Protein AF-A0A6P2T9L2-F1 (afdb_monomer_lite)

Structure (mmCIF, N/CA/C/O backbone):
data_AF-A0A6P2T9L2-F1
#
_entry.id   AF-A0A6P2T9L2-F1
#
loop_
_atom_site.group_PDB
_atom_site.id
_atom_site.type_symbol
_atom_site.label_atom_id
_atom_site.label_alt_id
_atom_site.label_comp_id
_atom_site.label_asym_id
_atom_site.label_entity_id
_atom_site.label_seq_id
_atom_site.pdbx_PDB_ins_code
_atom_site.Cartn_x
_atom_site.Cartn_y
_atom_site.Cartn_z
_atom_site.occupancy
_atom_site.B_iso_or_equiv
_atom_site.auth_seq_id
_atom_site.auth_comp_id
_atom_site.auth_asym_id
_atom_site.auth_atom_id
_atom_site.pdbx_PDB_model_num
ATOM 1 N N . MET A 1 1 ? -23.668 18.913 -24.285 1.00 38.88 1 MET A N 1
ATOM 2 C CA . MET A 1 1 ? -23.053 17.567 -24.339 1.00 38.88 1 MET A CA 1
ATOM 3 C C . MET A 1 1 ? -21.542 17.743 -24.302 1.00 38.88 1 MET A C 1
ATOM 5 O O . MET A 1 1 ? -21.039 18.394 -25.213 1.00 38.88 1 MET A O 1
ATOM 9 N N . PRO A 1 2 ? -20.809 17.298 -23.265 1.00 48.81 2 PRO A N 1
ATOM 10 C CA . PRO A 1 2 ? -19.365 17.468 -23.261 1.00 48.81 2 PRO A CA 1
ATOM 11 C C . PRO A 1 2 ? -18.730 16.478 -24.246 1.00 48.81 2 PRO A C 1
ATOM 13 O O . PRO A 1 2 ? -19.095 15.307 -24.318 1.00 48.81 2 PRO A O 1
ATOM 16 N N . SER A 1 3 ? -17.806 17.005 -25.042 1.00 52.03 3 SER A N 1
ATOM 17 C CA . SER A 1 3 ? -17.096 16.337 -26.129 1.00 52.03 3 SER A CA 1
ATOM 18 C C . SER A 1 3 ? -16.290 15.131 -25.625 1.00 52.03 3 SER A C 1
ATOM 20 O O . SER A 1 3 ? -15.307 15.291 -24.901 1.00 52.03 3 SER A O 1
ATOM 22 N N . GLN A 1 4 ? -16.678 13.917 -26.026 1.00 60.31 4 GLN A N 1
ATOM 23 C CA . GLN A 1 4 ? -15.824 12.734 -25.922 1.00 60.31 4 GLN A CA 1
ATOM 24 C C . GLN A 1 4 ? -14.750 12.817 -27.011 1.00 60.31 4 GLN A C 1
ATOM 26 O O . GLN A 1 4 ? -14.943 12.364 -28.137 1.00 60.31 4 GLN A O 1
ATOM 31 N N . LYS A 1 5 ? -13.609 13.436 -26.693 1.00 57.56 5 LYS A N 1
ATOM 32 C CA . LYS A 1 5 ? -12.429 13.341 -27.558 1.00 57.56 5 LYS A CA 1
ATOM 33 C C . LYS A 1 5 ? -11.946 11.883 -27.568 1.00 57.56 5 LYS A C 1
ATOM 35 O O . LYS A 1 5 ? -11.753 11.321 -26.485 1.00 57.56 5 LYS A O 1
ATOM 40 N N . PRO A 1 6 ? -11.732 11.264 -28.742 1.00 55.16 6 PRO A N 1
ATOM 41 C CA . PRO A 1 6 ? -11.188 9.916 -28.813 1.00 55.16 6 PRO A CA 1
ATOM 42 C C . PRO A 1 6 ? -9.810 9.891 -28.144 1.00 55.16 6 PRO A C 1
ATOM 44 O O . PRO A 1 6 ? -8.951 10.732 -28.410 1.00 55.16 6 PRO A O 1
ATOM 47 N N . ARG A 1 7 ? -9.609 8.940 -27.225 1.00 62.38 7 ARG A N 1
ATOM 48 C CA . ARG A 1 7 ? -8.321 8.722 -26.557 1.00 62.38 7 ARG A CA 1
ATOM 49 C C . ARG A 1 7 ? -7.292 8.359 -27.622 1.00 62.38 7 ARG A C 1
ATOM 51 O O . ARG A 1 7 ? -7.383 7.285 -28.208 1.00 62.38 7 ARG A O 1
ATOM 58 N N . HIS A 1 8 ? -6.314 9.232 -27.854 1.00 56.59 8 HIS A N 1
ATOM 59 C CA . HIS A 1 8 ? -5.200 8.923 -28.742 1.00 56.59 8 HIS A CA 1
ATOM 60 C C . HIS A 1 8 ? -4.505 7.634 -28.296 1.00 56.59 8 HIS A C 1
ATOM 62 O O . HIS A 1 8 ? -4.031 7.532 -27.165 1.00 56.59 8 HIS A O 1
ATOM 68 N N . SER A 1 9 ? -4.495 6.636 -29.183 1.00 56.69 9 SER A N 1
ATOM 69 C CA . SER A 1 9 ? -3.991 5.288 -28.913 1.00 56.69 9 SER A CA 1
ATOM 70 C C . SER A 1 9 ? -2.601 5.030 -29.494 1.00 56.69 9 SER A C 1
ATOM 72 O O . SER A 1 9 ? -2.238 3.871 -29.682 1.00 56.69 9 SER A O 1
ATOM 74 N N . TRP A 1 10 ? -1.804 6.058 -29.792 1.00 49.38 10 TRP A N 1
ATOM 75 C CA . TRP A 1 10 ? -0.404 5.821 -30.133 1.00 49.38 10 TRP A CA 1
ATOM 76 C C . TRP A 1 10 ? 0.449 5.890 -28.870 1.00 49.38 10 TRP A C 1
ATOM 78 O O . TRP A 1 10 ? 0.602 6.921 -28.216 1.00 49.38 10 TRP A O 1
ATOM 88 N N . ARG A 1 11 ? 1.013 4.745 -28.501 1.00 52.12 11 ARG A N 1
ATOM 89 C CA . ARG A 1 11 ? 2.117 4.675 -27.554 1.00 52.12 11 ARG A CA 1
ATOM 90 C C . ARG A 1 11 ? 3.388 4.803 -28.396 1.00 52.12 11 ARG A C 1
ATOM 92 O O . ARG A 1 11 ? 3.815 3.831 -28.997 1.00 52.12 11 ARG A O 1
ATOM 99 N N . THR A 1 12 ? 3.958 6.004 -28.496 1.00 58.19 12 THR A N 1
ATOM 100 C CA . THR A 1 12 ? 5.123 6.284 -29.370 1.00 58.19 12 THR A CA 1
ATOM 101 C C . THR A 1 12 ? 6.387 5.517 -28.962 1.00 58.19 12 THR A C 1
ATOM 103 O O . THR A 1 12 ? 7.326 5.420 -29.742 1.00 58.19 12 THR A O 1
ATOM 106 N N . ARG A 1 13 ? 6.431 4.963 -27.743 1.00 67.06 13 ARG A N 1
ATOM 107 C CA . ARG A 1 13 ? 7.593 4.245 -27.219 1.00 67.06 13 ARG A CA 1
ATOM 108 C C . ARG A 1 13 ? 7.212 2.814 -26.826 1.00 67.06 13 ARG A C 1
ATOM 110 O O . ARG A 1 13 ? 6.230 2.665 -26.086 1.00 67.06 13 ARG A O 1
ATOM 117 N N . PRO A 1 14 ? 7.971 1.791 -27.270 1.00 74.81 14 PRO A N 1
ATOM 118 C CA . PRO A 1 14 ? 7.825 0.436 -26.751 1.00 74.81 14 PRO A CA 1
ATOM 119 C C . PRO A 1 14 ? 7.958 0.446 -25.225 1.00 74.81 14 PRO A C 1
ATOM 121 O O . PRO A 1 14 ? 8.641 1.297 -24.648 1.00 74.81 14 PRO A O 1
ATOM 124 N N . ASP A 1 15 ? 7.216 -0.439 -24.560 1.00 80.75 15 ASP A N 1
ATOM 125 C CA . ASP A 1 15 ? 7.204 -0.496 -23.104 1.00 80.75 15 ASP A CA 1
ATOM 126 C C . ASP A 1 15 ? 8.583 -0.947 -22.598 1.00 80.75 15 ASP A C 1
ATOM 128 O O . ASP A 1 15 ? 8.985 -2.065 -22.916 1.00 80.75 15 ASP A O 1
ATOM 132 N N . PRO A 1 16 ? 9.301 -0.121 -21.816 1.00 85.62 16 PRO A N 1
ATOM 133 C CA . PRO A 1 16 ? 10.671 -0.426 -21.407 1.00 85.62 16 PRO A CA 1
ATOM 134 C C . PRO A 1 16 ? 10.771 -1.648 -20.490 1.00 85.62 16 PRO A C 1
ATOM 136 O O . PRO A 1 16 ? 11.864 -2.148 -20.278 1.00 85.62 16 PRO A O 1
ATOM 139 N N . PHE A 1 17 ? 9.653 -2.129 -19.937 1.00 90.50 17 PHE A N 1
ATOM 140 C CA . PHE A 1 17 ? 9.646 -3.286 -19.045 1.00 90.50 17 PHE A CA 1
ATOM 141 C C . PHE A 1 17 ? 9.278 -4.591 -19.751 1.00 90.50 17 PHE A C 1
ATOM 143 O O . PHE A 1 17 ? 9.133 -5.590 -19.065 1.00 90.50 17 PHE A O 1
ATOM 150 N N . VAL A 1 18 ? 9.034 -4.601 -21.069 1.00 90.00 18 VAL A N 1
ATOM 151 C CA . VAL A 1 18 ? 8.506 -5.788 -21.772 1.00 90.00 18 VAL A CA 1
ATOM 152 C C . VAL A 1 18 ? 9.363 -7.040 -21.562 1.00 90.00 18 VAL A C 1
ATOM 154 O O . VAL A 1 18 ? 8.804 -8.083 -21.242 1.00 90.00 18 VAL A O 1
ATOM 157 N N . ASP A 1 19 ? 10.687 -6.908 -21.627 1.00 90.31 19 ASP A N 1
ATOM 158 C CA . ASP A 1 19 ? 11.616 -8.043 -21.563 1.00 90.31 19 ASP A CA 1
ATOM 159 C C . ASP A 1 19 ? 11.756 -8.634 -20.148 1.00 90.31 19 ASP A C 1
ATOM 161 O O . ASP A 1 19 ? 12.024 -9.823 -19.987 1.00 90.31 19 ASP A O 1
ATOM 165 N N . VAL A 1 20 ? 11.525 -7.817 -19.114 1.00 92.56 20 VAL A N 1
ATOM 166 C CA . VAL A 1 20 ? 11.637 -8.211 -17.695 1.00 92.56 20 VAL A CA 1
ATOM 167 C C . VAL A 1 20 ? 10.281 -8.390 -17.009 1.00 92.56 20 VAL A C 1
ATOM 169 O O . VAL A 1 20 ? 10.211 -8.719 -15.823 1.00 92.56 20 VAL A O 1
ATOM 172 N N . TRP A 1 21 ? 9.178 -8.126 -17.720 1.00 93.94 21 TRP A N 1
ATOM 173 C CA . TRP A 1 21 ? 7.855 -8.043 -17.104 1.00 93.94 21 TRP A CA 1
ATOM 174 C C . TRP A 1 21 ? 7.444 -9.380 -16.496 1.00 93.94 21 TRP A C 1
ATOM 176 O O . TRP A 1 21 ? 7.211 -9.461 -15.293 1.00 93.94 21 TRP A O 1
ATOM 186 N N . ASP A 1 22 ? 7.369 -10.427 -17.311 1.00 92.25 22 ASP A N 1
ATOM 187 C CA . ASP A 1 22 ? 6.878 -11.730 -16.861 1.00 92.25 22 ASP A CA 1
ATOM 188 C C . ASP A 1 22 ? 7.941 -12.512 -16.078 1.00 92.25 22 ASP A C 1
ATOM 190 O O . ASP A 1 22 ? 7.631 -13.140 -15.063 1.00 92.25 22 ASP A O 1
ATOM 194 N N . SER A 1 23 ? 9.199 -12.428 -16.515 1.00 93.56 23 SER A N 1
ATOM 195 C CA . SER A 1 23 ? 10.341 -13.150 -15.944 1.00 93.56 23 SER A CA 1
ATOM 196 C C . SER A 1 23 ? 10.725 -12.654 -14.549 1.00 93.56 23 SER A C 1
ATOM 198 O O . SER A 1 23 ? 10.967 -13.466 -13.655 1.00 93.56 23 SER A O 1
ATOM 200 N N . GLU A 1 24 ? 10.739 -11.337 -14.337 1.00 94.31 24 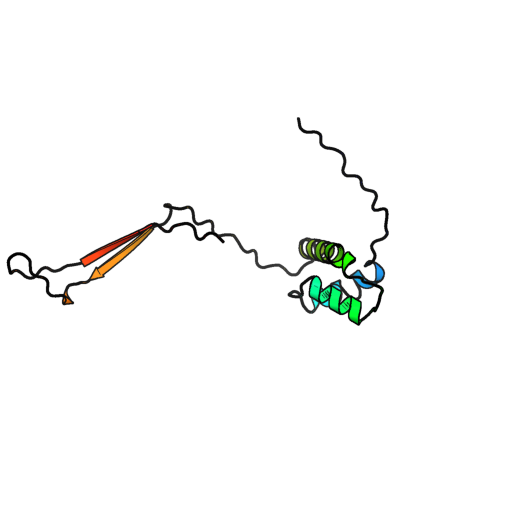GLU A N 1
ATOM 201 C CA . GLU A 1 24 ? 11.230 -10.735 -13.096 1.00 94.31 24 GLU A CA 1
ATOM 202 C C . GLU A 1 24 ? 10.115 -10.047 -12.316 1.00 94.31 24 GLU A C 1
ATOM 204 O O . GLU A 1 24 ? 9.880 -10.386 -11.156 1.00 94.31 24 GLU A O 1
ATOM 209 N N . VAL A 1 25 ? 9.390 -9.105 -12.932 1.00 93.69 25 VAL A N 1
ATOM 210 C CA . VAL A 1 25 ? 8.425 -8.259 -12.207 1.00 93.69 25 VAL A CA 1
ATOM 211 C C . VAL A 1 25 ? 7.225 -9.064 -11.711 1.00 93.69 25 VAL A C 1
ATOM 213 O O . VAL A 1 25 ? 6.884 -9.003 -10.528 1.00 93.69 25 VAL A O 1
ATOM 216 N N . VAL A 1 26 ? 6.583 -9.834 -12.589 1.00 93.19 26 VAL A N 1
ATOM 217 C CA . VAL A 1 26 ? 5.430 -10.676 -12.241 1.00 93.19 26 VAL A CA 1
ATOM 218 C C . VAL A 1 26 ? 5.858 -11.806 -11.310 1.00 93.19 26 VAL A C 1
ATOM 220 O O . VAL A 1 26 ? 5.169 -12.059 -10.323 1.00 93.19 26 VAL A O 1
ATOM 223 N N . SER A 1 27 ? 7.005 -12.442 -11.565 1.00 92.88 27 SER A N 1
ATOM 224 C CA . SER A 1 27 ? 7.577 -13.462 -10.676 1.00 92.88 27 SER A CA 1
ATOM 225 C C . SER A 1 27 ? 7.785 -12.922 -9.255 1.00 92.88 27 SER A C 1
ATOM 227 O O . SER A 1 27 ? 7.300 -13.500 -8.278 1.00 92.88 27 SER A O 1
ATOM 229 N N . LEU A 1 28 ? 8.401 -11.743 -9.129 1.00 92.50 28 LEU A N 1
ATOM 230 C CA . LEU A 1 28 ? 8.632 -11.074 -7.851 1.00 92.50 28 LEU A CA 1
ATOM 231 C C . LEU A 1 28 ? 7.319 -10.727 -7.131 1.00 92.50 28 LEU A C 1
ATOM 233 O O . LEU A 1 28 ? 7.200 -10.949 -5.927 1.00 92.50 28 LEU A O 1
ATOM 237 N N . LEU A 1 29 ? 6.319 -10.219 -7.857 1.00 92.12 29 LEU A N 1
ATOM 238 C CA . LEU A 1 29 ? 5.009 -9.880 -7.292 1.00 92.12 29 LEU A CA 1
ATOM 239 C C . LEU A 1 29 ? 4.189 -11.109 -6.891 1.00 92.12 29 LEU A C 1
ATOM 241 O O . LEU A 1 29 ? 3.410 -11.026 -5.945 1.00 92.12 29 LEU A O 1
ATOM 245 N N . ARG A 1 30 ? 4.348 -12.242 -7.580 1.00 90.88 30 ARG A N 1
ATOM 246 C CA . ARG A 1 30 ? 3.714 -13.511 -7.194 1.00 90.88 30 ARG A CA 1
ATOM 247 C C . ARG A 1 30 ? 4.351 -14.088 -5.932 1.00 90.88 30 ARG A C 1
ATOM 249 O O . ARG A 1 30 ? 3.626 -14.503 -5.035 1.00 90.88 30 ARG A O 1
ATOM 256 N N . ASN A 1 31 ? 5.681 -14.051 -5.839 1.00 90.25 31 ASN A N 1
ATOM 257 C CA . ASN A 1 31 ? 6.420 -14.534 -4.668 1.00 90.25 31 ASN A CA 1
ATOM 258 C C . ASN A 1 31 ? 6.224 -13.635 -3.437 1.00 90.25 31 ASN A C 1
ATOM 260 O O . ASN A 1 31 ? 6.168 -14.124 -2.311 1.00 90.25 31 ASN A O 1
ATOM 264 N N . ALA A 1 32 ? 6.098 -12.320 -3.638 1.00 90.00 32 ALA A N 1
ATOM 265 C CA . ALA A 1 32 ? 5.888 -11.350 -2.569 1.00 90.00 32 ALA A CA 1
ATOM 266 C C . ALA A 1 32 ? 4.820 -10.298 -2.955 1.00 90.00 32 ALA A C 1
ATOM 268 O O . ALA A 1 32 ? 5.145 -9.163 -3.321 1.00 90.00 32 ALA A O 1
ATOM 269 N N . PRO A 1 33 ? 3.519 -10.630 -2.811 1.00 87.94 33 PRO A N 1
ATOM 270 C CA . PRO A 1 33 ? 2.404 -9.765 -3.223 1.00 87.94 33 PRO A CA 1
ATOM 271 C C . PRO A 1 33 ? 2.348 -8.385 -2.569 1.00 87.94 33 PRO A C 1
ATOM 273 O O . PRO A 1 33 ? 1.793 -7.445 -3.139 1.00 87.94 33 PRO A O 1
ATOM 276 N N . HIS A 1 34 ? 2.924 -8.253 -1.375 1.00 86.19 34 HIS A N 1
ATOM 277 C CA . HIS A 1 34 ? 2.939 -7.022 -0.589 1.00 86.19 34 HIS A CA 1
ATOM 278 C C . HIS A 1 34 ? 3.958 -5.986 -1.095 1.00 86.19 34 HIS A C 1
ATOM 280 O O . HIS A 1 34 ? 3.926 -4.837 -0.652 1.00 86.19 34 HIS A O 1
ATOM 286 N N . LEU A 1 35 ? 4.854 -6.350 -2.021 1.00 90.88 35 LEU A N 1
ATOM 287 C CA . LEU A 1 35 ? 5.869 -5.432 -2.538 1.00 90.88 35 LEU A CA 1
ATOM 288 C C . LEU A 1 35 ? 5.242 -4.247 -3.267 1.00 90.88 35 LEU A C 1
ATOM 290 O O . LEU A 1 35 ? 4.338 -4.397 -4.075 1.00 90.88 35 LEU A O 1
ATOM 294 N N . ILE A 1 36 ? 5.741 -3.045 -3.018 1.00 90.94 36 ILE A N 1
ATOM 295 C CA . ILE A 1 36 ? 5.268 -1.823 -3.677 1.00 90.94 36 ILE A CA 1
ATOM 296 C C . ILE A 1 36 ? 6.177 -1.452 -4.851 1.00 90.94 36 ILE A C 1
ATOM 298 O O . ILE A 1 36 ? 7.330 -1.877 -4.911 1.00 90.94 36 ILE A O 1
ATOM 302 N N . GLY A 1 37 ? 5.668 -0.647 -5.790 1.00 90.12 37 GLY A N 1
ATOM 303 C CA . GLY A 1 37 ? 6.373 -0.347 -7.042 1.00 90.12 37 GLY A CA 1
ATOM 304 C C . GLY A 1 37 ? 7.770 0.253 -6.855 1.00 90.12 37 GLY A C 1
ATOM 305 O O . GLY A 1 37 ? 8.670 -0.099 -7.606 1.00 90.12 37 GLY A O 1
ATOM 306 N N . ILE A 1 38 ? 7.993 1.058 -5.810 1.00 93.25 38 ILE A N 1
ATOM 307 C CA . ILE A 1 38 ? 9.332 1.570 -5.471 1.00 93.25 38 ILE A CA 1
ATOM 308 C C . ILE A 1 38 ? 10.316 0.453 -5.087 1.00 93.25 38 ILE A C 1
ATOM 310 O O . ILE A 1 38 ? 11.484 0.504 -5.467 1.00 93.25 38 ILE A O 1
ATOM 314 N N . THR A 1 39 ? 9.858 -0.588 -4.385 1.00 94.06 39 THR A N 1
ATOM 315 C 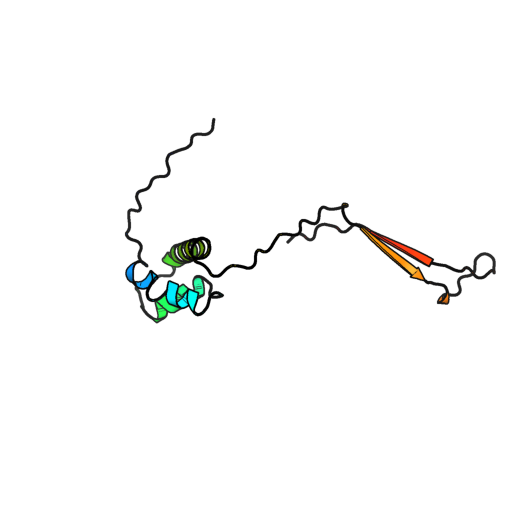CA . THR A 1 39 ? 10.703 -1.729 -4.008 1.00 94.06 39 THR A CA 1
ATOM 316 C C . THR A 1 39 ? 11.048 -2.573 -5.226 1.00 94.06 39 THR A C 1
ATOM 318 O O . THR A 1 39 ? 12.207 -2.946 -5.394 1.00 94.06 39 THR A O 1
ATOM 321 N N . VAL A 1 40 ? 10.065 -2.812 -6.101 1.00 94.44 40 VAL A N 1
ATOM 322 C CA . VAL A 1 40 ? 10.282 -3.501 -7.383 1.00 94.44 40 VAL A CA 1
ATOM 323 C C . VAL A 1 40 ? 11.271 -2.719 -8.248 1.00 94.44 40 VAL A C 1
ATOM 325 O O . VAL A 1 40 ? 12.207 -3.301 -8.781 1.00 94.44 40 VAL A O 1
ATOM 328 N N . GLN A 1 41 ? 11.123 -1.395 -8.338 1.00 93.75 41 GLN A N 1
ATOM 329 C CA . GLN A 1 41 ? 12.031 -0.558 -9.120 1.00 93.75 41 GLN A CA 1
ATOM 330 C C . GLN A 1 41 ? 13.459 -0.572 -8.578 1.00 93.75 41 GLN A C 1
ATOM 332 O O . GLN A 1 41 ? 14.406 -0.617 -9.357 1.00 93.75 41 GLN A O 1
ATOM 337 N N . ARG A 1 42 ? 13.626 -0.507 -7.251 1.00 94.06 42 ARG A N 1
ATOM 338 C CA . ARG A 1 42 ? 14.952 -0.606 -6.636 1.00 94.06 42 ARG A CA 1
ATOM 339 C C . ARG A 1 42 ? 15.608 -1.930 -7.004 1.00 94.06 42 ARG A C 1
ATOM 341 O O . ARG A 1 42 ? 16.724 -1.900 -7.491 1.00 94.06 42 ARG A O 1
ATOM 348 N N . LYS A 1 43 ? 14.880 -3.042 -6.873 1.00 93.94 43 LYS A N 1
ATOM 349 C CA . LYS A 1 43 ? 15.392 -4.358 -7.258 1.00 93.94 43 LYS A CA 1
ATOM 350 C C . LYS A 1 43 ? 15.782 -4.418 -8.739 1.00 93.94 43 LYS A C 1
ATOM 352 O O . LYS A 1 43 ? 16.886 -4.839 -9.037 1.00 93.94 43 LYS A O 1
ATOM 357 N N . LEU A 1 44 ? 14.938 -3.917 -9.643 1.00 93.38 44 LEU A N 1
ATOM 358 C CA . LEU A 1 44 ? 15.268 -3.856 -11.072 1.00 93.38 44 LEU A CA 1
ATOM 359 C C . LEU A 1 44 ? 16.528 -3.032 -11.357 1.00 93.38 44 LEU A C 1
ATOM 361 O O . LEU A 1 44 ? 17.284 -3.379 -12.251 1.00 93.38 44 LEU A O 1
ATOM 365 N N . ARG A 1 45 ? 16.762 -1.942 -10.620 1.00 92.62 45 ARG A N 1
ATOM 366 C CA . ARG A 1 45 ? 17.975 -1.128 -10.771 1.00 92.62 45 ARG A CA 1
ATOM 367 C C . ARG A 1 45 ? 19.213 -1.812 -10.188 1.00 92.62 45 ARG A C 1
ATOM 369 O O . ARG A 1 45 ? 20.298 -1.612 -10.717 1.00 92.62 45 ARG A O 1
ATOM 376 N N . ASP A 1 46 ? 19.048 -2.574 -9.111 1.00 92.69 46 ASP A N 1
ATOM 377 C CA . ASP A 1 46 ? 20.133 -3.348 -8.506 1.00 92.69 46 ASP A CA 1
ATOM 378 C C . ASP A 1 46 ? 20.538 -4.519 -9.425 1.00 92.69 46 ASP A C 1
ATOM 380 O O . ASP A 1 46 ? 21.727 -4.761 -9.615 1.00 92.69 46 ASP A O 1
ATOM 384 N N . ASP A 1 47 ? 19.558 -5.199 -10.036 1.00 91.88 47 ASP A N 1
ATOM 385 C CA . ASP A 1 47 ? 19.774 -6.320 -10.963 1.00 91.88 47 ASP A CA 1
ATOM 386 C C . ASP A 1 47 ? 20.236 -5.840 -12.359 1.00 91.88 47 ASP A C 1
ATOM 388 O O . ASP A 1 47 ? 21.069 -6.486 -12.994 1.00 91.88 47 ASP A O 1
ATOM 392 N N . HIS A 1 48 ? 19.739 -4.683 -12.821 1.00 89.56 48 HIS A N 1
ATOM 393 C CA . HIS A 1 48 ? 20.063 -4.072 -14.120 1.00 89.56 48 HIS A CA 1
ATOM 394 C C . HIS A 1 48 ? 20.445 -2.588 -13.960 1.00 89.56 48 HIS A C 1
ATOM 396 O O . HIS A 1 48 ? 19.617 -1.691 -14.196 1.00 89.56 48 HIS A O 1
ATOM 402 N N . PRO A 1 49 ? 21.701 -2.299 -13.570 1.00 85.25 49 PRO A N 1
ATOM 403 C CA . PRO A 1 49 ? 22.190 -0.931 -13.420 1.00 85.25 49 PRO A CA 1
ATOM 404 C C . PRO A 1 49 ? 22.012 -0.128 -14.713 1.00 85.25 49 PRO A C 1
ATOM 406 O O . PRO A 1 49 ? 22.294 -0.627 -15.792 1.00 85.25 49 PRO A O 1
ATOM 409 N N . ASP A 1 50 ? 21.540 1.115 -14.611 1.00 84.56 50 ASP A N 1
ATOM 410 C CA . ASP A 1 50 ? 21.341 2.074 -15.719 1.00 84.56 50 ASP A CA 1
ATOM 411 C C . ASP A 1 50 ? 20.187 1.802 -16.705 1.00 84.56 50 ASP A C 1
ATOM 413 O O . ASP A 1 50 ? 19.790 2.71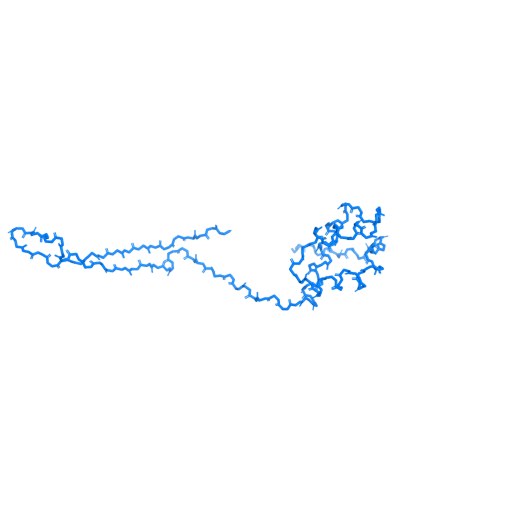0 -17.441 1.00 84.56 50 ASP A O 1
ATOM 417 N N . TRP A 1 51 ? 19.555 0.624 -16.678 1.00 86.38 51 TRP A N 1
ATOM 418 C CA . TRP A 1 51 ? 18.424 0.313 -17.572 1.00 86.38 51 TRP A CA 1
ATOM 419 C C . TRP A 1 51 ? 17.091 0.902 -17.088 1.00 86.38 51 TRP A C 1
ATOM 421 O O . TRP A 1 51 ? 16.232 1.269 -17.896 1.00 86.38 51 TRP A O 1
ATOM 431 N N . TYR A 1 52 ? 16.925 1.054 -15.768 1.00 89.88 52 TYR A N 1
ATOM 432 C CA . TYR A 1 52 ? 15.663 1.467 -15.141 1.00 89.88 52 TYR A CA 1
ATOM 433 C C . TYR A 1 52 ? 15.817 2.730 -14.273 1.00 89.88 52 TYR A C 1
ATOM 435 O O . TYR A 1 52 ? 15.830 2.649 -13.038 1.00 89.88 52 TYR A O 1
ATOM 443 N N . PRO A 1 53 ? 15.907 3.928 -14.888 1.00 88.19 53 PRO A N 1
ATOM 444 C CA . PRO A 1 53 ? 16.035 5.185 -14.154 1.00 88.19 53 PRO A CA 1
ATOM 445 C C . PRO A 1 53 ? 14.783 5.505 -13.320 1.00 88.19 53 PRO A C 1
ATOM 447 O O . PRO A 1 53 ? 13.674 5.042 -13.612 1.00 88.19 53 PRO A O 1
ATOM 450 N N . ASP A 1 54 ? 14.936 6.362 -12.300 1.00 87.75 54 ASP A N 1
ATOM 451 C CA . ASP A 1 54 ? 13.837 6.721 -11.382 1.00 87.75 54 ASP A CA 1
ATOM 452 C C . ASP A 1 54 ? 12.629 7.336 -12.114 1.00 87.75 54 ASP A C 1
ATOM 454 O O . ASP A 1 54 ? 11.477 7.107 -11.744 1.00 87.75 54 ASP A O 1
ATOM 458 N N . SER A 1 55 ? 12.868 8.012 -13.243 1.00 88.75 55 SER A N 1
ATOM 459 C CA . SER A 1 55 ? 11.828 8.590 -14.104 1.00 88.75 55 SER A CA 1
ATOM 460 C C . SER A 1 55 ? 10.796 7.570 -14.610 1.00 88.75 55 SER A C 1
ATOM 462 O O . SER A 1 55 ? 9.663 7.947 -14.918 1.00 88.75 55 SER A O 1
ATOM 464 N N . MET A 1 56 ? 11.133 6.274 -14.648 1.00 91.00 56 MET A N 1
ATOM 465 C CA . MET A 1 56 ? 10.211 5.207 -15.051 1.00 91.00 56 MET A CA 1
ATOM 466 C C . MET A 1 56 ? 9.355 4.658 -13.897 1.00 91.00 56 MET A C 1
ATOM 468 O O . MET A 1 56 ? 8.469 3.834 -14.146 1.00 91.00 56 MET A O 1
ATOM 472 N N . ARG A 1 57 ? 9.534 5.140 -12.654 1.00 92.69 57 ARG A N 1
ATOM 473 C CA . ARG A 1 57 ? 8.819 4.634 -11.464 1.00 92.69 57 ARG A CA 1
ATOM 474 C C . ARG A 1 57 ? 7.311 4.691 -11.616 1.00 92.69 57 ARG A C 1
ATOM 476 O O . ARG A 1 57 ? 6.616 3.708 -11.386 1.00 92.69 57 ARG A O 1
ATOM 483 N N . ARG A 1 58 ? 6.806 5.851 -12.045 1.00 91.75 58 ARG A N 1
ATOM 484 C CA . ARG A 1 58 ? 5.370 6.097 -12.251 1.00 91.75 58 ARG A CA 1
ATOM 485 C C . ARG A 1 58 ? 4.784 5.128 -13.283 1.00 91.75 58 ARG A C 1
ATOM 487 O O . ARG A 1 58 ? 3.649 4.680 -13.130 1.00 91.75 58 ARG A O 1
ATOM 494 N N . THR A 1 59 ? 5.556 4.795 -14.319 1.00 92.25 59 THR A N 1
ATOM 495 C CA . THR A 1 59 ? 5.164 3.829 -15.355 1.00 92.25 59 THR A CA 1
ATOM 496 C C . THR A 1 59 ? 5.093 2.420 -14.777 1.00 92.25 59 THR A C 1
ATOM 498 O O . THR A 1 59 ? 4.086 1.739 -14.979 1.00 92.25 59 THR A O 1
ATOM 501 N N . LEU A 1 60 ? 6.106 2.016 -14.005 1.00 94.06 60 LEU A N 1
ATOM 502 C CA . LEU A 1 60 ? 6.141 0.718 -13.337 1.00 94.06 60 LEU A CA 1
ATOM 503 C C . LEU A 1 60 ? 4.978 0.564 -12.348 1.00 94.06 60 LEU A C 1
ATOM 505 O O . LEU A 1 60 ? 4.197 -0.375 -12.458 1.00 94.06 60 LEU A O 1
ATOM 509 N N . GLU A 1 61 ? 4.801 1.520 -11.433 1.00 94.75 61 GLU A N 1
ATOM 510 C CA . GLU A 1 61 ? 3.714 1.529 -10.443 1.00 94.75 61 GLU A CA 1
ATOM 511 C C . GLU A 1 61 ? 2.335 1.405 -11.101 1.00 94.75 61 GLU A C 1
ATOM 513 O O . GLU A 1 61 ? 1.488 0.627 -10.653 1.00 94.75 61 GLU A O 1
ATOM 518 N N . ARG A 1 62 ? 2.107 2.145 -12.193 1.00 92.31 62 ARG A N 1
ATOM 519 C CA . ARG A 1 62 ? 0.860 2.064 -12.957 1.00 92.31 62 ARG A CA 1
ATOM 520 C C . ARG A 1 62 ? 0.658 0.674 -13.559 1.00 92.31 62 ARG A C 1
ATOM 522 O O . ARG A 1 62 ? -0.454 0.155 -13.481 1.00 92.31 62 ARG A O 1
ATOM 529 N N . ARG A 1 63 ? 1.696 0.081 -14.152 1.00 92.00 63 ARG A N 1
ATOM 530 C CA . ARG A 1 63 ? 1.613 -1.245 -14.782 1.00 92.00 63 ARG A CA 1
ATOM 531 C C . ARG A 1 63 ? 1.376 -2.339 -13.735 1.00 92.00 63 ARG A C 1
ATOM 533 O O . ARG A 1 63 ? 0.524 -3.197 -13.941 1.00 92.00 63 ARG A O 1
ATOM 540 N N . ILE A 1 64 ? 2.013 -2.236 -12.565 1.00 92.69 64 ILE A N 1
ATOM 541 C CA . ILE A 1 64 ? 1.780 -3.127 -11.416 1.00 92.69 64 ILE A CA 1
ATOM 542 C C . ILE A 1 64 ? 0.337 -3.009 -10.920 1.00 92.69 64 ILE A C 1
ATOM 544 O O . ILE A 1 64 ? -0.315 -4.022 -10.684 1.00 92.69 64 ILE A O 1
ATOM 548 N N . ARG A 1 65 ? -0.195 -1.785 -10.790 1.00 90.69 65 ARG A N 1
ATOM 549 C CA . ARG A 1 65 ? -1.597 -1.568 -10.396 1.00 90.69 65 ARG A CA 1
ATOM 550 C C . ARG A 1 65 ? -2.568 -2.203 -11.392 1.00 90.69 65 ARG A C 1
ATOM 552 O O . ARG A 1 65 ? -3.536 -2.824 -10.969 1.00 90.69 65 ARG A O 1
ATOM 559 N N . GLN A 1 66 ? -2.311 -2.051 -12.691 1.00 90.94 66 GLN A N 1
ATOM 560 C CA . GLN A 1 66 ? -3.122 -2.678 -13.738 1.00 90.94 66 GLN A CA 1
ATOM 561 C C . GLN A 1 66 ? -3.063 -4.203 -13.656 1.00 90.94 66 GLN A C 1
ATOM 563 O O . GLN A 1 66 ? -4.105 -4.844 -13.669 1.00 90.94 66 GLN A O 1
ATOM 568 N N . TRP A 1 67 ? -1.867 -4.774 -13.504 1.00 91.75 67 TRP A N 1
ATOM 569 C CA . TRP A 1 67 ? -1.703 -6.215 -13.341 1.00 91.75 67 TRP A CA 1
ATOM 570 C C . TRP A 1 67 ? -2.418 -6.739 -12.096 1.00 91.75 67 TRP A C 1
ATOM 572 O O . TRP A 1 67 ? -3.133 -7.724 -12.192 1.00 91.75 67 TRP A O 1
ATOM 582 N N . ARG A 1 68 ? -2.340 -6.045 -10.952 1.00 89.38 68 ARG A N 1
ATOM 583 C CA . ARG A 1 68 ? -3.061 -6.454 -9.734 1.00 89.38 68 ARG A CA 1
ATOM 584 C C . ARG A 1 68 ? -4.575 -6.491 -9.901 1.00 89.38 68 ARG A C 1
ATOM 586 O O . ARG A 1 68 ? -5.218 -7.347 -9.311 1.00 89.38 68 ARG A O 1
ATOM 593 N N . ALA A 1 69 ? -5.129 -5.566 -10.678 1.00 86.88 69 ALA A N 1
ATOM 594 C CA . ALA A 1 69 ? -6.564 -5.512 -10.937 1.00 86.88 69 ALA A CA 1
ATOM 595 C C . ALA A 1 69 ? -7.056 -6.651 -11.849 1.00 86.88 69 ALA A C 1
ATOM 597 O O . ALA A 1 69 ? -8.241 -6.964 -11.818 1.00 86.88 69 ALA A O 1
ATOM 598 N N . LEU A 1 70 ? -6.169 -7.230 -12.665 1.00 87.19 70 LEU A N 1
ATOM 599 C CA . LEU A 1 70 ? -6.501 -8.275 -13.639 1.00 87.19 70 LEU A CA 1
ATOM 600 C C . LEU A 1 70 ? -6.123 -9.679 -13.145 1.00 87.19 70 LEU A C 1
ATOM 602 O O . LEU A 1 70 ? -6.918 -10.601 -13.242 1.00 87.19 70 LEU A O 1
ATOM 606 N N . GLU A 1 71 ? -4.917 -9.815 -12.598 1.00 83.81 71 GLU A N 1
ATOM 607 C CA . GLU A 1 71 ? -4.220 -11.084 -12.337 1.00 83.81 71 GLU A CA 1
ATOM 608 C C . GLU A 1 71 ? -3.633 -11.150 -10.914 1.00 83.81 71 GLU A C 1
ATOM 610 O O . GLU A 1 71 ? -2.929 -12.096 -10.554 1.00 83.81 71 GLU A O 1
ATOM 615 N N . GLY A 1 72 ? -3.836 -10.101 -10.110 1.00 72.69 72 GLY A N 1
ATOM 616 C CA . GLY A 1 72 ? -3.288 -10.023 -8.762 1.00 72.69 72 GLY A CA 1
ATOM 617 C C . GLY A 1 72 ? -3.945 -11.025 -7.814 1.00 72.69 72 GLY A C 1
ATOM 618 O O . GLY A 1 72 ? -5.113 -11.371 -7.995 1.00 72.69 72 GLY A O 1
ATOM 619 N N . PRO A 1 73 ? -3.233 -11.460 -6.757 1.00 69.06 73 PRO A N 1
ATOM 620 C CA . PRO A 1 73 ? -3.854 -12.244 -5.698 1.00 69.06 73 PRO A CA 1
ATOM 621 C C . PRO A 1 73 ? -5.043 -11.468 -5.134 1.00 69.06 73 PRO A C 1
ATOM 623 O O . PRO A 1 73 ? -4.946 -10.251 -4.956 1.00 69.06 73 PRO A O 1
ATOM 626 N N . THR A 1 74 ? -6.151 -12.172 -4.877 1.00 59.88 74 THR A N 1
ATOM 627 C CA . THR A 1 74 ? -7.409 -11.590 -4.402 1.00 59.88 74 THR A CA 1
ATOM 628 C C . THR A 1 74 ? -7.130 -10.651 -3.234 1.00 59.88 74 THR A C 1
ATOM 630 O O . THR A 1 74 ? -6.854 -11.092 -2.118 1.00 59.88 74 THR A O 1
ATOM 633 N N . GLN A 1 75 ? -7.162 -9.339 -3.481 1.00 61.47 75 GLN A N 1
ATOM 634 C CA . GLN A 1 75 ? -7.122 -8.381 -2.389 1.00 61.47 75 GLN A CA 1
ATOM 635 C C . GLN A 1 75 ? -8.423 -8.573 -1.620 1.00 61.47 75 GLN A C 1
ATOM 637 O O . GLN A 1 75 ? -9.500 -8.486 -2.211 1.00 61.47 75 GLN A O 1
ATOM 642 N N . GLY A 1 76 ? -8.323 -8.871 -0.321 1.00 57.88 76 GLY A N 1
ATOM 643 C CA . GLY A 1 76 ? -9.486 -8.893 0.558 1.00 57.88 76 GLY A CA 1
ATOM 644 C C . GLY A 1 76 ? -10.268 -7.603 0.341 1.00 57.88 76 GLY A C 1
ATOM 645 O O . GLY A 1 76 ? -9.717 -6.513 0.504 1.00 57.88 76 GLY A O 1
ATOM 646 N N . VAL A 1 77 ? -11.505 -7.731 -0.137 1.00 59.25 77 VAL A N 1
ATOM 647 C CA . VAL A 1 77 ? -12.344 -6.583 -0.471 1.00 59.25 77 VAL A CA 1
ATOM 648 C C . VAL A 1 77 ? -12.564 -5.799 0.815 1.00 59.25 77 VAL A C 1
ATOM 650 O O . VAL A 1 77 ? -13.230 -6.270 1.735 1.00 59.25 77 VAL A O 1
ATOM 653 N N . LEU A 1 78 ? -11.958 -4.616 0.900 1.00 57.75 78 LEU A N 1
ATOM 654 C CA . LEU A 1 78 ? -12.151 -3.718 2.024 1.00 57.75 78 LEU A CA 1
ATOM 655 C C . LEU A 1 78 ? -13.362 -2.852 1.695 1.00 57.75 78 LEU A C 1
ATOM 657 O O . LEU A 1 78 ? -13.270 -1.924 0.895 1.00 57.75 78 LEU A O 1
ATOM 661 N N . PHE A 1 79 ? -14.514 -3.202 2.258 1.00 65.50 79 PHE A N 1
ATOM 662 C CA . PHE A 1 79 ? -15.713 -2.382 2.150 1.00 65.50 79 PHE A CA 1
ATOM 663 C C . PHE A 1 79 ? -15.559 -1.173 3.077 1.00 65.50 79 PHE A C 1
ATOM 665 O O . PHE A 1 79 ? -15.448 -1.366 4.293 1.00 65.50 79 PHE A O 1
ATOM 672 N N . PRO A 1 80 ? -15.542 0.065 2.553 1.00 61.69 80 PRO A N 1
ATOM 673 C CA . PRO A 1 80 ? -15.535 1.245 3.403 1.00 61.69 80 PRO A CA 1
ATOM 674 C C . PRO A 1 80 ? -16.802 1.241 4.263 1.00 61.69 80 PRO A C 1
ATOM 676 O O . PRO A 1 80 ? -17.915 1.198 3.738 1.00 61.69 80 PRO A O 1
ATOM 679 N N . GLN A 1 81 ? -16.656 1.271 5.588 1.00 65.38 81 GLN A N 1
ATOM 680 C CA . GLN A 1 81 ? -17.795 1.554 6.456 1.00 65.38 81 GLN A CA 1
ATOM 681 C C . GLN A 1 81 ? -18.022 3.063 6.478 1.00 65.38 81 GLN A C 1
ATOM 683 O O . GLN A 1 81 ? -17.365 3.787 7.227 1.00 65.38 81 GLN A O 1
ATOM 688 N N . GLU A 1 82 ? -18.969 3.541 5.674 1.00 64.31 82 GLU A N 1
ATOM 689 C CA . GLU A 1 82 ? -19.435 4.921 5.782 1.00 64.31 82 GLU A CA 1
ATOM 690 C C . GLU A 1 82 ? -20.203 5.106 7.102 1.00 64.31 82 GLU A C 1
ATOM 692 O O . GLU A 1 82 ? -21.253 4.501 7.351 1.00 64.31 82 GLU A O 1
ATOM 697 N N . HIS A 1 83 ? -19.657 5.944 7.982 1.00 64.19 83 HIS A N 1
ATOM 698 C CA . HIS A 1 83 ? -20.296 6.357 9.226 1.00 64.19 83 HIS A CA 1
ATOM 699 C C . HIS A 1 83 ? -20.901 7.746 9.033 1.00 64.19 83 HIS A C 1
ATOM 701 O O . HIS A 1 83 ? -20.239 8.749 9.271 1.00 64.19 83 HIS A O 1
ATOM 707 N N . GLN A 1 84 ? -22.161 7.813 8.597 1.00 63.69 84 GLN A N 1
ATOM 708 C CA . GLN A 1 84 ? -22.854 9.096 8.474 1.00 63.69 84 GLN A CA 1
ATOM 709 C C . GLN A 1 84 ? -23.037 9.755 9.860 1.00 63.69 84 GLN A C 1
ATOM 711 O O . GLN A 1 84 ? -23.502 9.081 10.792 1.00 63.69 84 GLN A O 1
ATOM 716 N N . PRO A 1 85 ? -22.708 11.055 10.019 1.00 65.69 85 PRO A N 1
ATOM 717 C CA . PRO A 1 85 ? -22.907 11.781 11.269 1.00 65.69 85 PRO A CA 1
ATOM 718 C C . PRO A 1 85 ? -24.358 11.711 11.723 1.00 65.69 85 PRO A C 1
ATOM 720 O O . PRO A 1 85 ? -25.277 11.843 10.919 1.00 65.69 85 PRO A O 1
ATOM 723 N N . GLY A 1 86 ? -24.574 11.515 13.021 1.00 68.25 86 GLY A N 1
ATOM 724 C CA . GLY A 1 86 ? -25.921 11.532 13.597 1.00 68.25 86 GLY A CA 1
ATOM 725 C C . GLY A 1 86 ? -26.781 10.297 13.301 1.00 68.25 86 GLY A C 1
ATOM 726 O O . GLY A 1 86 ? -27.841 10.162 13.901 1.00 68.25 86 GLY A O 1
ATOM 727 N N . VAL A 1 87 ? -26.327 9.359 12.460 1.00 72.25 87 VAL A N 1
ATOM 728 C CA . VAL A 1 87 ? -27.072 8.120 12.156 1.00 72.25 87 VAL A CA 1
ATOM 729 C C . VAL A 1 87 ? -26.877 7.051 13.233 1.00 72.25 87 VAL A C 1
ATOM 731 O O . VAL A 1 87 ? -27.762 6.233 13.470 1.00 72.25 87 VAL A O 1
ATOM 734 N N . ARG A 1 88 ? -25.726 7.045 13.920 1.00 71.44 88 ARG A N 1
ATOM 735 C CA . ARG A 1 88 ? -25.450 6.111 15.024 1.00 71.44 88 ARG A CA 1
ATOM 736 C C . ARG A 1 88 ? -25.086 6.873 16.296 1.00 71.44 88 ARG A C 1
ATOM 738 O O . ARG A 1 88 ? -24.108 7.620 16.326 1.00 71.44 88 ARG A O 1
ATOM 745 N N . GLY A 1 89 ? -25.852 6.632 17.355 1.00 79.50 89 GLY A N 1
ATOM 746 C CA . GLY A 1 89 ? -25.558 7.084 18.712 1.00 79.50 89 GLY A CA 1
ATOM 747 C C . GLY A 1 89 ? -25.097 5.930 19.595 1.00 79.50 89 GLY A C 1
ATOM 748 O O . GLY A 1 89 ? -25.488 4.782 19.378 1.00 79.50 89 GLY A O 1
ATOM 749 N N . ARG A 1 90 ? -24.264 6.231 20.591 1.00 80.88 90 ARG A N 1
ATOM 750 C CA . ARG A 1 90 ? -23.963 5.316 21.693 1.00 80.88 90 ARG A CA 1
ATOM 751 C C . ARG A 1 90 ? -24.706 5.800 22.929 1.00 80.88 90 ARG A C 1
ATOM 753 O O . ARG A 1 90 ? -24.497 6.931 23.359 1.00 80.88 90 ARG A O 1
ATOM 760 N N . SER A 1 91 ? -25.549 4.938 23.479 1.00 89.69 91 SER A N 1
ATOM 761 C CA . SER A 1 91 ? -26.260 5.137 24.739 1.00 89.69 91 SER A CA 1
ATOM 762 C C . SER A 1 91 ? -25.739 4.151 25.775 1.00 89.69 91 SER A C 1
ATOM 764 O O . SER A 1 91 ? -25.602 2.970 25.452 1.00 89.69 91 SER A O 1
ATOM 766 N N . ASP A 1 92 ? -25.497 4.601 26.999 1.00 88.69 92 ASP A N 1
ATOM 767 C CA . ASP A 1 92 ? -25.151 3.716 28.109 1.00 88.69 92 ASP A CA 1
ATOM 768 C C . ASP A 1 92 ? -25.736 4.219 29.433 1.00 88.69 92 ASP A C 1
ATOM 770 O O . ASP A 1 92 ? -26.064 5.403 29.581 1.00 88.69 92 ASP A O 1
ATOM 774 N N . PHE A 1 93 ? -25.868 3.307 30.393 1.00 88.75 93 PHE A N 1
ATOM 775 C CA . PHE A 1 93 ? -26.321 3.600 31.740 1.00 88.75 93 PHE A CA 1
ATOM 776 C C . PHE A 1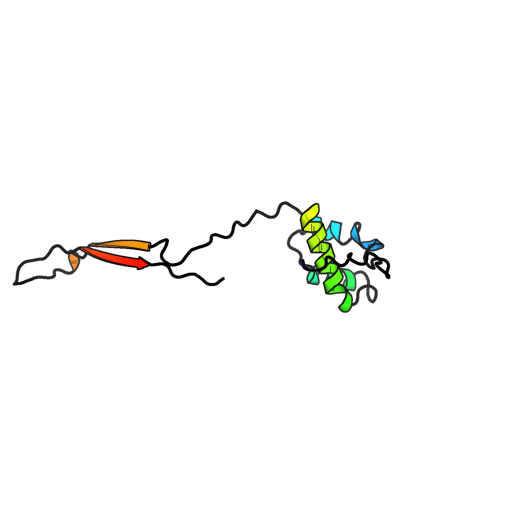 93 ? -25.286 3.163 32.776 1.00 88.75 93 PHE A C 1
ATOM 778 O O . PHE A 1 93 ? -24.885 2.005 32.827 1.00 88.75 93 PHE A O 1
ATOM 785 N N . THR A 1 94 ? -24.919 4.064 33.680 1.00 83.38 94 THR A N 1
ATOM 786 C CA . THR A 1 94 ? -24.005 3.764 34.787 1.00 83.38 94 THR A CA 1
ATOM 787 C C . THR A 1 94 ? -24.761 3.743 36.106 1.00 83.38 94 THR A C 1
ATOM 789 O O . THR A 1 94 ? -25.406 4.726 36.479 1.00 83.38 94 THR A O 1
ATOM 792 N N . ASP A 1 95 ? -24.676 2.631 36.836 1.00 85.38 95 ASP A N 1
ATOM 793 C CA . ASP A 1 95 ? -25.223 2.545 38.188 1.00 85.38 95 ASP A CA 1
ATOM 794 C C . ASP A 1 95 ? -24.368 3.363 39.164 1.00 85.38 95 ASP A C 1
ATOM 796 O O . ASP A 1 95 ? -23.163 3.150 39.298 1.00 85.38 95 ASP A O 1
ATOM 800 N N . MET A 1 96 ? -24.997 4.327 39.830 1.00 80.50 96 MET A N 1
ATOM 801 C CA . MET A 1 96 ? -24.330 5.261 40.734 1.00 80.50 96 MET A CA 1
ATOM 802 C C . MET A 1 96 ? -24.809 5.110 42.182 1.00 80.50 96 MET A C 1
ATOM 804 O O . MET A 1 96 ? -24.626 6.024 42.996 1.00 80.50 96 MET A O 1
ATOM 808 N N . SER A 1 97 ? -25.411 3.965 42.520 1.00 79.88 97 SER A N 1
ATOM 809 C CA . SER A 1 97 ? -25.913 3.671 43.869 1.00 79.88 97 SER A CA 1
ATOM 810 C C . SER A 1 97 ? -24.821 3.788 44.941 1.00 79.88 97 SER A C 1
ATOM 812 O O . SER A 1 97 ? -25.068 4.315 46.023 1.00 79.88 97 SER A O 1
ATOM 814 N N . LYS A 1 98 ? -23.579 3.410 44.607 1.00 80.38 98 LYS A N 1
ATOM 815 C CA . LYS A 1 98 ? -22.417 3.456 45.516 1.00 80.38 98 LYS A CA 1
ATOM 816 C C . LYS A 1 98 ? -21.973 4.859 45.927 1.00 80.38 98 LYS A C 1
ATOM 818 O O . LYS A 1 98 ? -21.223 5.001 46.883 1.00 80.38 98 LYS A O 1
ATOM 823 N N . LEU A 1 99 ? -22.400 5.893 45.207 1.00 80.38 99 LEU A N 1
ATOM 824 C CA . LEU A 1 99 ? -22.026 7.270 45.515 1.00 80.38 99 LEU A CA 1
ATOM 825 C C . LEU A 1 99 ? -22.973 7.920 46.551 1.00 80.38 99 LEU A C 1
ATOM 827 O O . LEU A 1 99 ? -22.870 9.125 46.760 1.00 80.38 99 LEU A O 1
ATOM 831 N N . CYS A 1 100 ? -23.931 7.169 47.117 1.00 78.56 100 CYS A N 1
ATOM 832 C CA . CYS A 1 100 ? -24.768 7.536 48.273 1.00 78.56 100 CYS A CA 1
ATOM 833 C C . CYS A 1 100 ? -25.336 8.968 48.262 1.00 78.56 100 CYS A C 1
ATOM 835 O O . CYS A 1 100 ? -25.347 9.641 49.291 1.00 78.56 100 CYS A O 1
ATOM 837 N N . VAL A 1 101 ? -25.797 9.463 47.108 1.00 80.38 101 VAL A N 1
ATOM 838 C CA . VAL A 1 101 ? -26.402 10.801 47.068 1.00 80.38 101 VAL A CA 1
ATOM 839 C C . VAL A 1 101 ? -27.761 10.779 47.727 1.00 80.38 101 VAL A C 1
ATOM 841 O O . VAL A 1 101 ? -28.559 9.867 47.515 1.00 80.38 101 VAL A O 1
ATOM 844 N N . THR A 1 102 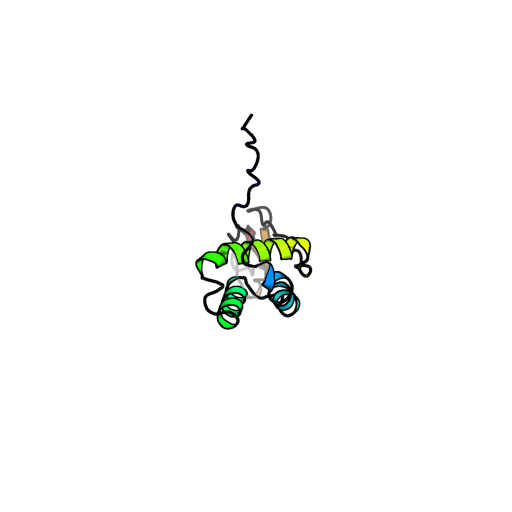? -28.007 11.817 48.513 1.00 84.31 102 THR A N 1
ATOM 845 C CA . THR A 1 102 ? -29.279 12.076 49.163 1.00 84.31 102 THR A CA 1
ATOM 846 C C . THR A 1 102 ? -29.929 13.309 48.544 1.00 84.31 102 THR A C 1
ATOM 848 O O . THR A 1 102 ? -29.253 14.275 48.188 1.00 84.31 102 THR A O 1
ATOM 851 N N . ILE A 1 103 ? -31.252 13.281 48.397 1.00 80.50 103 ILE A N 1
ATOM 852 C CA . ILE A 1 103 ? -32.058 14.450 48.023 1.00 80.50 103 ILE A CA 1
ATOM 853 C C . ILE A 1 103 ? -33.022 14.686 49.182 1.00 80.50 103 ILE A C 1
ATOM 855 O O . ILE A 1 103 ? -33.748 13.776 49.576 1.00 80.50 103 ILE A O 1
ATOM 859 N N . GLY A 1 104 ? -32.964 15.869 49.801 1.00 85.00 104 GLY A N 1
ATOM 860 C CA . GLY A 1 104 ? -33.752 16.164 51.006 1.00 85.00 104 GLY A CA 1
ATOM 861 C C . GLY A 1 104 ? -33.478 15.208 52.179 1.00 85.00 104 GLY A C 1
ATOM 862 O O . GLY A 1 104 ? -34.380 14.920 52.954 1.00 85.00 104 GLY A O 1
ATOM 863 N N . GLY A 1 105 ? -32.262 14.657 52.278 1.00 82.75 105 GLY A N 1
ATOM 864 C CA . GLY A 1 105 ? -31.875 13.709 53.332 1.00 82.75 105 GLY A CA 1
ATOM 865 C C . GLY A 1 105 ? -32.244 12.242 53.074 1.00 82.75 105 GLY A C 1
ATOM 866 O O . GLY A 1 105 ? -31.810 11.378 53.829 1.00 82.75 105 GLY A O 1
ATOM 867 N N . THR A 1 106 ? -32.969 11.928 51.995 1.00 82.56 106 THR A N 1
ATOM 868 C CA . THR A 1 106 ? -33.341 10.542 51.651 1.00 82.56 106 THR A CA 1
ATOM 869 C C . THR A 1 106 ? -32.386 9.960 50.600 1.00 82.56 106 THR A C 1
ATOM 871 O O . THR A 1 106 ? -32.087 10.662 49.628 1.00 82.56 106 THR A O 1
ATOM 874 N N . PRO A 1 107 ? -31.899 8.707 50.743 1.00 79.81 107 PRO A N 1
ATOM 875 C CA . PRO A 1 107 ? -31.044 8.058 49.747 1.00 79.81 107 PRO A CA 1
ATOM 876 C C . PRO A 1 107 ? -31.706 7.965 48.370 1.00 79.81 107 PRO A C 1
ATOM 878 O O . PRO A 1 107 ? -32.850 7.531 48.246 1.00 79.81 107 PRO A O 1
ATOM 881 N N . PHE A 1 108 ? -30.965 8.331 47.326 1.00 78.88 108 PHE A N 1
ATOM 882 C CA . PHE A 1 108 ? -31.449 8.323 45.951 1.00 78.88 108 PHE A CA 1
ATOM 883 C C . PHE A 1 108 ? -30.737 7.244 45.119 1.00 78.88 108 PHE A C 1
ATOM 885 O O . PHE A 1 108 ? -29.538 7.331 44.839 1.00 78.88 108 PHE A O 1
ATOM 892 N N . GLY A 1 109 ? -31.490 6.218 44.708 1.00 74.69 109 GLY A N 1
ATOM 893 C CA . GLY A 1 109 ? -31.023 5.143 43.827 1.00 74.69 109 GLY A CA 1
ATOM 894 C C . GLY A 1 109 ? -30.861 5.637 42.392 1.00 74.69 109 GLY A C 1
ATOM 895 O O . GLY A 1 109 ? -31.795 5.583 41.596 1.00 74.69 109 GLY A O 1
ATOM 896 N N . ARG A 1 110 ? -29.678 6.161 42.068 1.00 74.19 110 ARG A N 1
ATOM 897 C CA . ARG A 1 110 ? -29.409 6.824 40.787 1.00 74.19 110 ARG A CA 1
ATOM 898 C C . ARG A 1 110 ? -28.752 5.925 39.749 1.00 74.19 110 ARG A C 1
ATOM 900 O O . ARG A 1 110 ? -27.800 5.197 40.031 1.00 74.19 110 ARG A O 1
ATOM 907 N N . ARG A 1 111 ? -29.184 6.118 38.506 1.00 80.50 111 ARG A N 1
ATOM 908 C CA . ARG A 1 111 ? -28.548 5.603 37.297 1.00 80.50 111 ARG A CA 1
ATOM 909 C C . ARG A 1 111 ? -28.287 6.773 36.356 1.00 80.50 111 ARG A C 1
ATOM 911 O O . ARG A 1 111 ? -29.222 7.479 35.988 1.00 80.50 111 ARG A O 1
ATOM 918 N N . LEU A 1 112 ? -27.026 7.008 36.010 1.00 82.44 112 LEU A N 1
ATOM 919 C CA . LEU A 1 112 ? -26.669 8.030 35.032 1.00 82.44 112 LEU A CA 1
ATOM 920 C C . LEU A 1 112 ? -26.939 7.486 33.637 1.00 82.44 112 LEU A C 1
ATOM 922 O O . LEU A 1 112 ? -26.490 6.391 33.320 1.00 82.44 112 LEU A O 1
ATOM 926 N N . TYR A 1 113 ? -27.621 8.269 32.813 1.00 87.25 113 TYR A N 1
ATOM 927 C CA . TYR A 1 113 ? -27.740 8.013 31.387 1.00 87.25 113 TYR A CA 1
ATOM 928 C C . TYR A 1 113 ? -26.760 8.897 30.619 1.00 87.25 113 TYR A C 1
ATOM 930 O O . TYR A 1 113 ? -26.709 10.107 30.847 1.00 87.25 113 TYR A O 1
ATOM 938 N N . TYR A 1 114 ? -25.999 8.300 29.708 1.00 85.81 114 TYR A N 1
ATOM 939 C CA . TYR A 1 114 ? -25.058 9.004 28.847 1.00 85.81 114 TYR A CA 1
ATOM 940 C C . TYR A 1 114 ? -25.334 8.666 27.385 1.00 85.81 114 TYR A C 1
ATOM 942 O O . TYR A 1 114 ? -25.426 7.496 27.015 1.00 85.81 114 TYR A O 1
ATOM 950 N N . PHE A 1 115 ? -25.444 9.697 26.549 1.00 86.12 115 PHE A N 1
ATOM 951 C CA . PHE A 1 115 ? -25.688 9.555 25.120 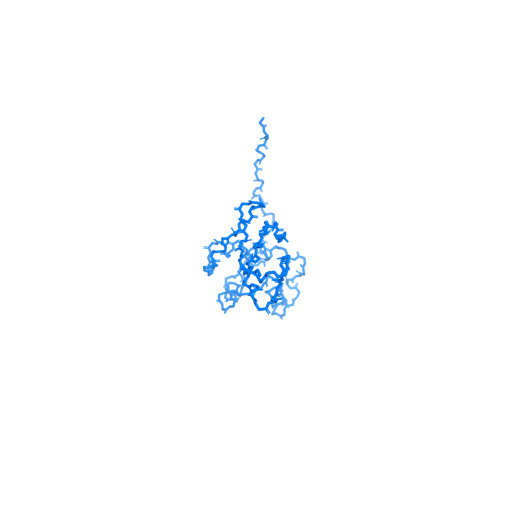1.00 86.12 115 PHE A CA 1
ATOM 952 C C . PHE A 1 115 ? -24.733 10.431 24.317 1.00 86.12 115 PHE A C 1
ATOM 954 O O . PHE A 1 115 ? -24.594 11.621 24.596 1.00 86.12 115 PHE A O 1
ATOM 961 N N . VAL A 1 116 ? -24.102 9.846 23.299 1.00 82.81 116 VAL A N 1
ATOM 962 C CA . VAL A 1 116 ? -23.206 10.554 22.377 1.00 82.81 116 VAL A CA 1
ATOM 963 C C . VAL A 1 116 ? -23.521 10.167 20.947 1.00 82.81 116 VAL A C 1
ATOM 965 O O . VAL A 1 116 ? -23.588 8.985 20.609 1.00 82.81 116 VAL A O 1
ATOM 968 N N . LEU A 1 117 ? -23.643 11.172 20.087 1.00 80.94 117 LEU A N 1
ATOM 969 C CA . LEU A 1 117 ? -23.654 10.984 18.642 1.00 80.94 117 LEU A CA 1
ATOM 970 C C . LEU A 1 117 ? -22.218 10.810 18.153 1.00 80.94 117 LEU A C 1
ATOM 972 O O . LEU A 1 117 ? -21.354 11.627 18.475 1.00 80.94 117 LEU A O 1
ATOM 976 N N . ARG A 1 118 ? -21.947 9.762 17.367 1.00 68.81 118 ARG A N 1
ATOM 977 C CA . ARG A 1 118 ? -20.636 9.650 16.718 1.00 68.81 118 ARG A CA 1
ATOM 978 C C . ARG A 1 118 ? -20.529 10.686 15.600 1.00 68.81 118 ARG A C 1
ATOM 980 O O . ARG A 1 118 ? -21.388 10.745 14.719 1.00 68.81 118 ARG A O 1
ATOM 987 N N . ALA A 1 119 ? -19.474 11.493 15.656 1.00 60.31 119 ALA A N 1
ATOM 988 C CA . ALA A 1 119 ? -19.045 12.333 14.546 1.00 60.31 119 ALA A CA 1
ATOM 989 C C . ALA A 1 119 ? -18.256 11.490 13.528 1.00 60.31 119 ALA A C 1
ATOM 991 O O . ALA A 1 119 ? -17.716 10.443 13.886 1.00 60.31 119 ALA A O 1
ATOM 992 N N . CYS A 1 120 ? -18.194 11.939 12.270 1.00 57.06 120 CYS A N 1
ATOM 993 C CA . CYS A 1 120 ? -17.344 11.321 11.250 1.00 57.06 120 CYS A CA 1
ATOM 994 C C . CYS A 1 120 ? -15.885 11.270 11.717 1.00 57.06 120 CYS A C 1
ATOM 996 O O . CYS A 1 120 ? -15.278 12.317 11.955 1.00 57.06 120 CYS A O 1
ATOM 998 N N . GLU A 1 121 ? -15.298 10.077 11.744 1.00 56.84 121 GLU A N 1
ATOM 999 C CA . GLU A 1 121 ? -13.846 9.940 11.661 1.00 56.84 121 GLU A CA 1
ATOM 1000 C C . GLU A 1 121 ? -13.462 10.283 10.216 1.00 56.84 121 GLU A C 1
ATOM 1002 O O . GLU A 1 121 ? -13.831 9.572 9.283 1.00 56.84 121 GLU A O 1
ATOM 1007 N N . HIS A 1 122 ? -12.823 11.437 10.011 1.00 51.25 122 HIS A N 1
ATOM 1008 C CA . HIS A 1 122 ? -12.270 11.791 8.706 1.00 51.25 122 HIS A CA 1
ATOM 1009 C C . HIS A 1 122 ? -11.023 10.924 8.500 1.00 51.25 122 HIS A C 1
ATOM 1011 O O . HIS A 1 122 ? -10.014 11.143 9.169 1.00 51.25 122 HIS A O 1
ATOM 1017 N N . GLY A 1 123 ? -11.147 9.900 7.653 1.00 46.50 123 GLY A N 1
ATOM 1018 C CA . GLY A 1 123 ? -10.041 9.057 7.191 1.00 46.50 123 GLY A CA 1
ATOM 1019 C C . GLY A 1 123 ? -9.296 9.672 6.018 1.00 46.50 123 GLY A C 1
ATOM 1020 O O . GLY A 1 123 ? -9.954 10.357 5.202 1.00 46.50 123 GLY A O 1
#

Secondary structure (DSSP, 8-state):
------------S--TTHHHIIIIIIHHHHH-TT--HHHHHHHHHHHSTTTS-GGGHHHHHHHHHHHHHHHS------------TTT-EEEEEEE-GGG--EETTEE---EEEEEEEPPP---

Radius of gyration: 29.42 Å; chains: 1; bounding box: 56×32×84 Å

Sequence (123 aa):
MPSQKPRHSWRTRPDPFVDVWDSEVVSLLRNAPHLIGITVQRKLRDDHPDWYPDSMRRTLERRIRQWRALEGPTQGVLFPQEHQPGVRGRSDFTDMSKLCVTIGGTPFGRRLYYFVLRACEHG

pLDDT: mean 79.59, std 14.05, range [38.88, 94.75]

Foldseek 3Di:
DDDPDPDDPDPVDDDLCVVVVVVPVVVVCVVPVPDALVNSLVVCCVVPPPSRDPVCSVVSRVVNVVCCVPPNDDDPDDDDDDDDWPPDKDKDKAFPQVVQDDDVNHTDRDIDIDMDIDDDPPD

Organism: Burkholderia lata (strain ATCC 17760 / DSM 23089 / LMG 22485 / NCIMB 9086 / R18194 / 383) (NCBI:txid482957)